Protein AF-A0ABC8U914-F1 (afdb_monomer)

InterPro domains:
  IPR023635 Peptide deformylase [PF01327] (86-123)
  IPR036821 Peptide deformylase superfamily [G3DSA:3.90.45.10] (70-123)
  IPR036821 Peptide deformylase superfamily [SSF56420] (85-123)

Secondary structure (DSSP, 8-state):
------------------------------------------------------------------------PBPPGGGG---SSP-PPPTT-GGGGSPPPBP----HHHHHHHHHHHHHHH-

Sequence (123 aa):
MACATWLHSSQLSRALLPIRRLRTSLLPSKLRRFNRFTSTSTTRLITSSSPFKRPLMAVNVQAKRGFSIKEDEVASPADLYFEAPLSIVEYPDPLLRAKNKRIDSFDENLKRLVDEMFDVMYK

Foldseek 3Di:
DDDDDDDDDDDDDDPDDPPPPPPPDDDDDDDPPDDPDDDDDDDDDDDDDDPDPPPPPPPPPDPPPDPPPPPQAADDPVNLDDDPQDDDDDPPDCVVVDDDHHYDDDDVSVVVVVVSVVVVVVD

pLDDT: mean 70.9, std 20.9, range [36.06, 97.94]

Solvent-accessible surface area (backbone atoms only — not comparable to full-atom values): 9378 Å² total; per-residue (Å²): 139,91,83,90,83,81,91,78,82,83,82,79,78,82,81,77,73,85,76,80,77,79,78,84,79,82,86,80,81,89,78,91,74,74,87,77,86,82,77,91,84,84,91,80,90,79,92,77,94,72,94,70,85,68,80,78,75,82,78,80,83,72,80,84,83,71,82,76,83,65,79,78,52,68,54,52,79,76,74,71,66,81,68,85,78,72,78,89,85,60,89,87,47,65,74,83,71,54,84,82,59,44,81,82,80,89,48,74,68,57,54,53,50,53,53,45,51,50,52,62,72,74,105

Structure (mmCIF, N/CA/C/O backbone):
data_AF-A0ABC8U914-F1
#
_entry.id   AF-A0ABC8U914-F1
#
loop_
_atom_site.group_PDB
_atom_site.id
_atom_site.type_symbol
_atom_site.label_atom_id
_atom_site.label_alt_id
_atom_site.label_comp_id
_atom_site.label_asym_id
_atom_site.label_entity_id
_atom_site.label_seq_id
_atom_site.pdbx_PDB_ins_code
_atom_site.Cartn_x
_atom_site.Cartn_y
_atom_site.Cartn_z
_atom_site.occupancy
_atom_site.B_iso_or_equiv
_atom_site.auth_seq_id
_atom_site.auth_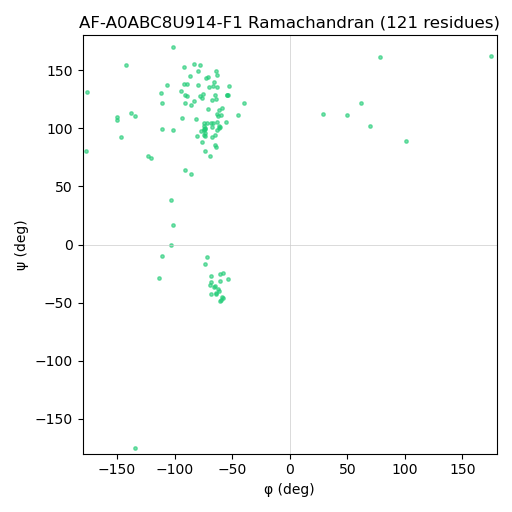comp_id
_atom_site.auth_asym_id
_atom_site.auth_atom_id
_atom_site.pdbx_PDB_model_num
ATOM 1 N N . MET A 1 1 ? 4.920 29.670 68.196 1.00 46.78 1 MET A N 1
ATOM 2 C CA . MET A 1 1 ? 5.921 28.591 68.327 1.00 46.78 1 MET A CA 1
ATOM 3 C C . MET A 1 1 ? 6.486 28.338 66.940 1.00 46.78 1 MET A C 1
ATOM 5 O O . MET A 1 1 ? 5.717 28.014 66.047 1.00 46.78 1 MET A O 1
ATOM 9 N N . ALA A 1 2 ? 7.767 28.641 66.734 1.00 48.09 2 ALA A N 1
ATOM 10 C CA . ALA A 1 2 ? 8.455 28.537 65.449 1.00 48.09 2 ALA A CA 1
ATOM 11 C C . ALA A 1 2 ? 9.088 27.147 65.308 1.00 48.09 2 ALA A C 1
ATOM 13 O O . ALA A 1 2 ? 9.829 26.743 66.199 1.00 48.09 2 ALA A O 1
ATOM 14 N N . CYS A 1 3 ? 8.832 26.457 64.195 1.00 54.06 3 CYS A N 1
ATOM 15 C CA . CYS A 1 3 ? 9.537 25.232 63.821 1.00 54.06 3 CYS A CA 1
ATOM 16 C C . CYS A 1 3 ? 9.857 25.270 62.321 1.00 54.06 3 CYS A C 1
ATOM 18 O O . CYS A 1 3 ? 8.960 25.234 61.483 1.00 54.06 3 CYS A O 1
ATOM 20 N N . ALA A 1 4 ? 11.148 25.353 62.003 1.00 58.03 4 ALA A N 1
ATOM 21 C CA . ALA A 1 4 ? 11.712 25.153 60.674 1.00 58.03 4 ALA A CA 1
ATOM 22 C C . ALA A 1 4 ? 12.174 23.693 60.534 1.00 58.03 4 ALA A C 1
ATOM 24 O O . ALA A 1 4 ? 12.883 23.211 61.411 1.00 58.03 4 ALA A O 1
ATOM 25 N N . THR A 1 5 ? 11.828 23.010 59.438 1.00 60.91 5 THR A N 1
ATOM 26 C CA . THR A 1 5 ? 12.445 21.736 59.000 1.00 60.91 5 THR A CA 1
ATOM 27 C C . THR A 1 5 ? 12.445 21.726 57.462 1.00 60.91 5 THR A C 1
ATOM 29 O O . THR A 1 5 ? 11.396 21.742 56.835 1.00 60.91 5 THR A O 1
ATOM 32 N N . TRP A 1 6 ? 13.530 22.198 56.844 1.00 49.72 6 TRP A N 1
ATOM 33 C CA . TRP A 1 6 ? 14.640 21.415 56.276 1.00 49.72 6 TRP A CA 1
ATOM 34 C C . TRP A 1 6 ? 14.262 20.615 55.015 1.00 49.72 6 TRP A C 1
ATOM 36 O O . TRP A 1 6 ? 13.666 19.545 55.064 1.00 49.72 6 TRP A O 1
ATOM 46 N N . LEU A 1 7 ? 14.670 21.178 53.871 1.00 53.19 7 LEU A N 1
ATOM 47 C CA . LEU A 1 7 ? 14.766 20.527 52.567 1.00 53.19 7 LEU A CA 1
ATOM 48 C C . LEU A 1 7 ? 15.709 19.324 52.668 1.00 53.19 7 LEU A C 1
ATOM 50 O O . LEU A 1 7 ? 16.905 19.498 52.894 1.00 53.19 7 LEU A O 1
ATOM 54 N N . HIS A 1 8 ? 15.193 18.122 52.425 1.00 59.25 8 HIS A N 1
ATOM 55 C CA . HIS A 1 8 ? 16.026 16.957 52.154 1.00 59.25 8 HIS A CA 1
ATOM 56 C C . HIS A 1 8 ? 15.851 16.541 50.697 1.00 59.25 8 HIS A C 1
ATOM 58 O O . HIS A 1 8 ? 14.886 15.899 50.294 1.00 59.25 8 HIS A O 1
ATOM 64 N N . SER A 1 9 ? 16.829 16.969 49.908 1.00 50.62 9 SER A N 1
ATOM 65 C CA . SER A 1 9 ? 17.169 16.465 48.590 1.00 50.62 9 SER A CA 1
ATOM 66 C C . SER A 1 9 ? 17.565 14.990 48.692 1.00 50.62 9 SER A C 1
ATOM 68 O O . SER A 1 9 ? 18.574 14.637 49.301 1.00 50.62 9 SER A O 1
ATOM 70 N N . SER A 1 10 ? 16.786 14.101 48.080 1.00 55.34 10 SER A N 1
ATOM 71 C CA . SER A 1 10 ? 17.184 12.706 47.916 1.00 55.34 10 SER A CA 1
ATOM 72 C C . SER A 1 10 ? 18.263 12.611 46.836 1.00 55.34 10 SER A C 1
ATOM 74 O O . SER A 1 10 ? 17.984 12.651 45.637 1.00 55.34 10 SER A O 1
ATOM 76 N N . GLN A 1 11 ? 19.512 12.503 47.286 1.00 59.34 11 GLN A N 1
ATOM 77 C CA . GLN A 1 11 ? 20.653 12.074 46.488 1.00 59.34 11 GLN A CA 1
ATOM 78 C C . GLN A 1 11 ? 20.472 10.596 46.120 1.00 59.34 11 GLN A C 1
ATOM 80 O O . GLN A 1 11 ? 20.732 9.714 46.934 1.00 59.34 11 GLN A O 1
ATOM 85 N N . LEU A 1 12 ? 20.031 10.311 44.894 1.00 49.78 12 LEU A N 1
ATOM 86 C CA . LEU A 1 12 ? 20.180 8.980 44.312 1.00 49.78 12 LEU A CA 1
ATOM 87 C C . LEU A 1 12 ? 21.473 8.947 43.502 1.00 49.78 12 LEU A C 1
ATOM 89 O O . LEU A 1 12 ? 21.640 9.601 42.472 1.00 49.78 12 LEU A O 1
ATOM 93 N N . SER A 1 13 ? 22.419 8.219 44.074 1.00 51.53 13 SER A N 1
ATOM 94 C CA . SER A 1 13 ? 23.787 8.032 43.636 1.00 51.53 13 SER A CA 1
ATOM 95 C C . SER A 1 13 ? 23.880 7.555 42.187 1.00 51.53 13 SER A C 1
ATOM 97 O O . SER A 1 13 ? 23.294 6.550 41.790 1.00 51.53 13 SER A O 1
ATOM 99 N N . ARG A 1 14 ? 24.701 8.280 41.423 1.00 48.00 14 ARG A N 1
ATOM 100 C CA . ARG A 1 14 ? 25.254 7.913 40.117 1.00 48.00 14 ARG A CA 1
ATOM 101 C C . ARG A 1 14 ? 25.766 6.467 40.110 1.00 48.00 14 ARG A C 1
ATOM 103 O O . ARG A 1 14 ? 26.824 6.187 40.670 1.00 48.00 14 ARG A O 1
ATOM 110 N N . ALA A 1 15 ? 25.097 5.588 39.372 1.00 51.78 15 ALA A N 1
ATOM 111 C CA . ALA A 1 15 ? 25.725 4.382 38.847 1.00 51.78 15 ALA A CA 1
ATOM 112 C C . ALA A 1 15 ? 26.637 4.790 37.675 1.00 51.78 15 ALA A C 1
ATOM 114 O O . ALA A 1 15 ? 26.183 5.073 36.567 1.00 51.78 15 ALA A O 1
ATOM 115 N N . LEU A 1 16 ? 27.937 4.899 37.950 1.00 59.56 16 LEU A N 1
ATOM 116 C CA . LEU A 1 16 ? 28.967 5.166 36.951 1.00 59.56 16 LEU A CA 1
ATOM 117 C C . LEU A 1 16 ? 29.258 3.875 36.177 1.00 59.56 16 LEU A C 1
ATOM 119 O O . LEU A 1 16 ? 30.025 3.027 36.627 1.00 59.56 16 LEU A O 1
ATOM 123 N N . LEU A 1 17 ? 28.654 3.729 34.999 1.00 58.34 17 LEU A N 1
ATOM 124 C CA . LEU A 1 17 ? 29.113 2.759 34.008 1.00 58.34 17 LEU A CA 1
ATOM 125 C C . LEU A 1 17 ? 30.503 3.185 33.500 1.00 58.34 17 LEU A C 1
ATOM 127 O O . LEU A 1 17 ? 30.705 4.371 33.213 1.00 58.34 17 L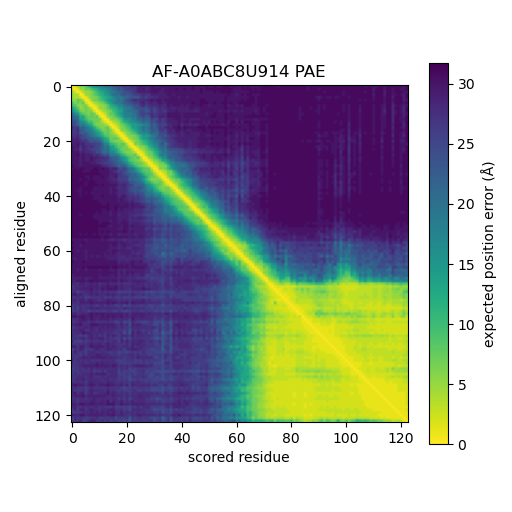EU A O 1
ATOM 131 N N . PRO A 1 18 ? 31.476 2.266 33.359 1.00 55.22 18 PRO A N 1
ATOM 132 C CA . PRO A 1 18 ? 32.777 2.605 32.810 1.00 55.22 18 PRO A CA 1
ATOM 133 C C . PRO A 1 18 ? 32.621 2.950 31.327 1.00 55.22 18 PRO A C 1
ATOM 135 O O . PRO A 1 18 ? 32.466 2.089 30.462 1.00 55.22 18 PRO A O 1
ATOM 138 N N . ILE A 1 19 ? 32.680 4.249 31.048 1.00 54.28 19 ILE A N 1
ATOM 139 C CA . ILE A 1 19 ? 32.807 4.830 29.716 1.00 54.28 19 ILE A CA 1
ATOM 140 C C . ILE A 1 19 ? 34.057 4.223 29.072 1.00 54.28 19 ILE A C 1
ATOM 142 O O . ILE A 1 19 ? 35.191 4.570 29.419 1.00 54.28 19 ILE A O 1
ATOM 146 N N . ARG A 1 20 ? 33.859 3.300 28.125 1.00 45.22 20 ARG A N 1
ATOM 147 C CA . ARG A 1 20 ? 34.919 2.865 27.214 1.00 45.22 20 ARG A CA 1
ATOM 148 C C . ARG A 1 20 ? 35.357 4.085 26.411 1.00 45.22 20 ARG A C 1
ATOM 150 O O . ARG A 1 20 ? 34.685 4.510 25.477 1.00 45.22 20 ARG A O 1
ATOM 157 N N . ARG A 1 21 ? 36.493 4.658 26.808 1.00 46.94 21 ARG A N 1
ATOM 158 C CA . ARG A 1 21 ? 37.193 5.701 26.061 1.00 46.94 21 ARG A CA 1
ATOM 159 C C . ARG A 1 21 ? 37.604 5.121 24.710 1.00 46.94 21 ARG A C 1
ATOM 161 O O . ARG A 1 21 ? 38.603 4.409 24.618 1.00 46.94 21 ARG A O 1
ATOM 168 N N . LEU A 1 22 ? 36.832 5.427 23.673 1.00 43.88 22 LEU A N 1
ATOM 169 C CA . LEU A 1 22 ? 37.261 5.276 22.291 1.00 43.88 22 LEU A CA 1
ATOM 170 C C . LEU A 1 22 ? 38.446 6.236 22.090 1.00 43.88 22 LEU A C 1
ATOM 172 O O . LEU A 1 22 ? 38.270 7.444 21.952 1.00 43.88 22 LEU A O 1
ATOM 176 N N . ARG A 1 23 ? 39.676 5.719 22.165 1.00 42.06 23 ARG A N 1
ATOM 177 C CA . ARG A 1 23 ? 40.865 6.460 21.735 1.00 42.06 23 ARG A CA 1
ATOM 178 C C . ARG A 1 23 ? 40.856 6.495 20.210 1.00 42.06 23 ARG A C 1
ATOM 180 O O . ARG A 1 23 ? 41.266 5.540 19.562 1.00 42.06 23 ARG A O 1
ATOM 187 N N . THR A 1 24 ? 40.399 7.602 19.644 1.00 47.91 24 THR A N 1
ATOM 188 C CA . THR A 1 24 ? 40.678 7.981 18.258 1.00 47.91 24 THR A CA 1
ATOM 189 C C . THR A 1 24 ? 42.131 8.450 18.172 1.00 47.91 24 THR A C 1
ATOM 191 O O . THR A 1 24 ? 42.436 9.595 18.503 1.00 47.91 24 THR A O 1
ATOM 194 N N . SER A 1 25 ? 43.047 7.560 17.781 1.00 49.69 25 SER A N 1
ATOM 195 C CA . SER A 1 25 ? 44.397 7.955 17.368 1.00 49.69 25 SER A CA 1
ATOM 196 C C . SER A 1 25 ? 44.384 8.321 15.886 1.00 49.69 25 SER A C 1
ATOM 198 O O . SER A 1 25 ? 44.044 7.500 15.035 1.00 49.69 25 SER A O 1
ATOM 200 N N . LEU A 1 26 ? 44.746 9.565 15.600 1.00 51.44 26 LEU A N 1
ATOM 201 C CA . LEU A 1 26 ? 44.979 10.095 14.263 1.00 51.44 26 LEU A CA 1
ATOM 202 C C . LEU A 1 26 ? 46.272 9.513 13.649 1.00 51.44 26 LEU A C 1
ATOM 204 O O . LEU A 1 26 ? 47.281 9.415 14.343 1.00 51.44 26 LEU A O 1
ATOM 208 N N . LEU A 1 27 ? 46.220 9.294 12.322 1.00 51.78 27 LEU A N 1
ATOM 209 C CA . LEU A 1 27 ? 47.325 9.195 11.337 1.00 51.78 27 LEU A CA 1
ATOM 210 C C . LEU A 1 27 ? 48.141 7.868 11.252 1.00 51.78 27 LEU A C 1
ATOM 212 O O . LEU A 1 27 ? 48.189 7.110 12.212 1.00 51.78 27 LEU A O 1
ATOM 216 N N . PRO A 1 28 ? 48.885 7.597 10.148 1.00 53.00 28 PRO A N 1
ATOM 217 C CA . PRO A 1 28 ? 48.457 7.432 8.749 1.00 53.00 28 PRO A CA 1
ATOM 218 C C . PRO A 1 28 ? 49.088 6.194 8.053 1.00 53.00 28 PRO A C 1
ATOM 220 O O . PRO A 1 28 ? 49.881 5.449 8.611 1.00 53.00 28 PRO A O 1
ATOM 223 N N . SER A 1 29 ? 48.790 6.075 6.754 1.00 44.72 29 SE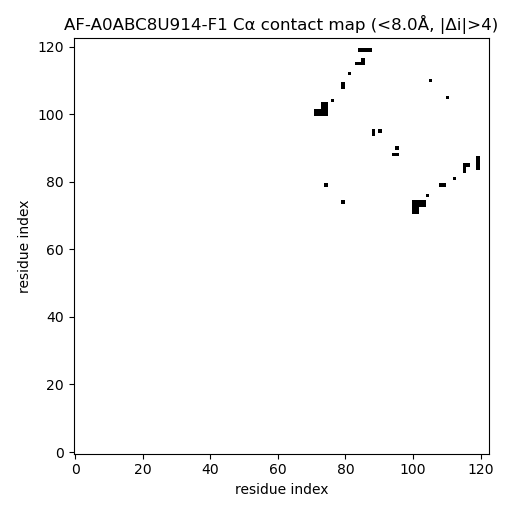R A N 1
ATOM 224 C CA . SER A 1 29 ? 49.651 5.542 5.682 1.00 44.72 29 SER A CA 1
ATOM 225 C C . SER A 1 29 ? 50.143 4.090 5.718 1.00 44.72 29 SER A C 1
ATOM 227 O O . SER A 1 29 ? 50.963 3.692 6.530 1.00 44.72 29 SER A O 1
ATOM 229 N N . LYS A 1 30 ? 49.768 3.404 4.628 1.00 53.50 30 LYS A N 1
ATOM 230 C CA . LYS A 1 30 ? 50.584 2.485 3.818 1.00 53.50 30 LYS A CA 1
ATOM 231 C C . LYS A 1 30 ? 51.353 1.404 4.583 1.00 53.50 30 LYS A C 1
ATOM 233 O O . LYS A 1 30 ? 52.401 1.678 5.135 1.00 53.50 30 LYS A O 1
ATOM 238 N N . LEU A 1 31 ? 50.924 0.152 4.401 1.00 51.03 31 LEU A N 1
ATOM 239 C CA . LEU A 1 31 ? 51.789 -0.992 4.060 1.00 51.03 31 LEU A CA 1
ATOM 240 C C . LEU A 1 31 ? 50.912 -2.239 3.852 1.00 51.03 31 LEU A C 1
ATOM 242 O O . LEU A 1 31 ? 50.802 -3.105 4.714 1.00 51.03 31 LEU A O 1
ATOM 246 N N . ARG A 1 32 ? 50.297 -2.371 2.667 1.00 49.28 32 ARG A N 1
ATOM 247 C CA . ARG A 1 32 ? 49.907 -3.703 2.169 1.00 49.28 32 ARG A CA 1
ATOM 248 C C . ARG A 1 32 ? 51.187 -4.408 1.723 1.00 49.28 32 ARG A C 1
ATOM 250 O O . ARG A 1 32 ? 51.554 -4.380 0.552 1.00 49.28 32 ARG A O 1
ATOM 257 N N . ARG A 1 33 ? 51.912 -4.965 2.691 1.00 42.84 33 ARG A N 1
ATOM 258 C CA . ARG A 1 33 ? 53.059 -5.846 2.471 1.00 42.84 33 ARG A CA 1
ATOM 259 C C . ARG A 1 33 ? 52.497 -7.236 2.162 1.00 42.84 33 ARG A C 1
ATOM 261 O O . ARG A 1 33 ? 52.175 -7.989 3.070 1.00 42.84 33 ARG A O 1
ATOM 268 N N . PHE A 1 34 ? 52.314 -7.548 0.882 1.00 49.00 34 PHE A N 1
ATOM 269 C CA . PHE A 1 34 ? 52.049 -8.924 0.466 1.00 49.00 34 PHE A CA 1
ATOM 270 C C . PHE A 1 34 ? 53.281 -9.779 0.787 1.00 49.00 34 PHE A C 1
ATOM 272 O O . PHE A 1 34 ? 54.401 -9.415 0.422 1.00 49.00 34 PHE A O 1
ATOM 279 N N . ASN A 1 35 ? 53.073 -10.903 1.475 1.00 47.12 35 ASN A N 1
ATOM 280 C CA . ASN A 1 35 ? 54.099 -11.914 1.709 1.00 47.12 35 ASN A CA 1
ATOM 281 C C . ASN A 1 35 ? 54.585 -12.471 0.365 1.00 47.12 35 ASN A C 1
ATOM 283 O O . ASN A 1 35 ? 53.941 -13.313 -0.256 1.00 47.12 35 ASN A O 1
ATOM 287 N N . ARG A 1 36 ? 55.747 -11.986 -0.077 1.00 42.22 36 ARG A N 1
ATOM 288 C CA . ARG A 1 36 ? 56.588 -12.630 -1.082 1.00 42.22 36 ARG A CA 1
ATOM 289 C C . ARG A 1 36 ? 57.254 -13.822 -0.397 1.00 42.22 36 ARG A C 1
ATOM 291 O O . ARG A 1 36 ? 58.233 -13.643 0.319 1.00 42.22 36 ARG A O 1
ATOM 298 N N . PHE A 1 37 ? 56.713 -15.020 -0.590 1.00 43.56 37 PHE A N 1
ATOM 299 C CA . PHE A 1 37 ? 57.398 -16.246 -0.192 1.00 43.56 37 PHE A CA 1
ATOM 300 C C . PHE A 1 37 ? 58.642 -16.418 -1.069 1.00 43.56 37 PHE A C 1
ATOM 302 O O . PHE A 1 37 ? 58.553 -16.750 -2.248 1.00 43.56 37 PHE A O 1
ATOM 309 N N . THR A 1 38 ? 59.809 -16.140 -0.496 1.00 42.59 38 THR A N 1
ATOM 310 C CA . THR A 1 38 ? 61.099 -16.591 -1.012 1.00 42.59 38 THR A CA 1
ATOM 311 C C . THR A 1 38 ? 61.430 -17.933 -0.375 1.00 42.59 38 THR A C 1
ATOM 313 O O . THR A 1 38 ? 61.552 -18.023 0.845 1.00 42.59 38 THR A O 1
ATOM 316 N N . SER A 1 39 ? 61.625 -18.961 -1.193 1.00 36.06 39 SER A N 1
ATOM 317 C CA . SER A 1 39 ? 62.515 -20.076 -0.869 1.00 36.06 39 SER A CA 1
ATOM 318 C C . SER A 1 39 ? 63.093 -20.645 -2.160 1.00 36.06 39 SER A C 1
ATOM 320 O O . SER A 1 39 ? 62.404 -21.265 -2.964 1.00 36.06 39 SER A O 1
ATOM 322 N N . THR A 1 40 ? 64.376 -20.357 -2.353 1.00 46.88 40 THR A N 1
ATOM 323 C CA . THR A 1 40 ? 65.356 -21.108 -3.147 1.00 46.88 40 THR A CA 1
ATOM 324 C C . THR A 1 40 ? 65.330 -22.573 -2.683 1.00 46.88 40 THR A C 1
ATOM 326 O O . THR A 1 40 ? 65.292 -22.837 -1.486 1.00 46.88 40 THR A O 1
ATOM 329 N N . SER A 1 41 ? 65.345 -23.591 -3.542 1.00 45.00 41 SER A N 1
ATOM 330 C CA . SER A 1 41 ? 66.555 -24.112 -4.197 1.00 45.00 41 SER A CA 1
ATOM 331 C C . SER A 1 41 ? 66.209 -25.365 -5.023 1.00 45.00 41 SER A C 1
ATOM 333 O O . SER A 1 41 ? 65.248 -26.057 -4.705 1.00 45.00 41 SER A O 1
ATOM 335 N N . THR A 1 42 ? 67.112 -25.725 -5.943 1.00 42.94 42 THR A N 1
ATOM 336 C CA . THR A 1 42 ? 67.347 -27.053 -6.568 1.00 42.94 42 THR A CA 1
ATOM 337 C C . THR A 1 42 ? 66.798 -27.323 -7.982 1.00 42.94 42 THR A C 1
ATOM 339 O O . THR A 1 42 ? 65.701 -27.815 -8.202 1.00 42.94 42 THR A O 1
ATOM 342 N N . THR A 1 43 ? 67.644 -26.987 -8.964 1.00 51.97 43 THR A N 1
ATOM 343 C CA . THR A 1 43 ? 68.140 -27.875 -10.039 1.00 51.97 43 THR A CA 1
ATOM 344 C C . THR A 1 43 ? 67.261 -29.051 -10.512 1.00 51.97 43 THR A C 1
ATOM 346 O O . THR A 1 43 ? 67.205 -30.100 -9.871 1.00 51.97 43 THR A O 1
ATOM 349 N N . ARG A 1 44 ? 66.763 -28.963 -11.758 1.00 48.75 44 ARG A N 1
ATOM 350 C CA . ARG A 1 44 ? 67.117 -29.890 -12.861 1.00 48.75 44 ARG A CA 1
ATOM 351 C C . A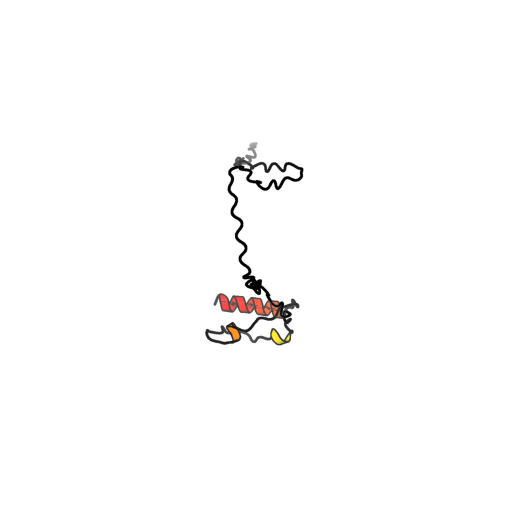RG A 1 44 ? 66.464 -29.487 -14.191 1.00 48.75 44 ARG A C 1
ATOM 353 O O . ARG A 1 44 ? 65.270 -29.232 -14.270 1.00 48.75 44 ARG A O 1
ATOM 360 N N . LEU A 1 45 ? 67.301 -29.448 -15.224 1.00 52.78 45 LEU A N 1
ATOM 361 C CA . LEU A 1 45 ? 66.975 -29.342 -16.647 1.00 52.78 45 LEU A CA 1
ATOM 362 C C . LEU A 1 45 ? 66.179 -30.569 -17.105 1.00 52.78 45 LEU A C 1
ATOM 364 O O . LEU A 1 45 ? 66.657 -31.660 -16.820 1.00 52.78 45 LEU A O 1
ATOM 368 N N . ILE A 1 46 ? 65.099 -30.401 -17.885 1.00 54.09 46 ILE A N 1
ATOM 369 C CA . ILE A 1 46 ? 64.791 -31.247 -19.060 1.00 54.09 46 ILE A CA 1
ATOM 370 C C . ILE A 1 46 ? 64.026 -30.402 -20.093 1.00 54.09 46 ILE A C 1
ATOM 372 O O . ILE A 1 46 ? 62.865 -30.037 -19.909 1.00 54.09 46 ILE A O 1
ATOM 376 N N . THR A 1 47 ? 64.694 -30.101 -21.201 1.00 50.59 47 THR A N 1
ATOM 377 C CA . THR A 1 47 ? 64.096 -29.701 -22.474 1.00 50.59 47 THR A CA 1
ATOM 378 C C . THR A 1 47 ? 63.341 -30.887 -23.075 1.00 50.59 47 THR A C 1
ATOM 380 O O . THR A 1 47 ? 63.928 -31.937 -23.317 1.00 50.59 47 THR A O 1
ATOM 383 N N . SER A 1 48 ? 62.052 -30.722 -23.379 1.00 47.38 48 SER A N 1
ATOM 384 C CA . SER A 1 48 ? 61.385 -31.558 -24.381 1.00 47.38 48 SER A CA 1
ATOM 385 C C . SER A 1 48 ? 60.559 -30.669 -25.307 1.00 47.38 48 SER A C 1
ATOM 387 O O . SER A 1 48 ? 59.589 -30.021 -24.918 1.00 47.38 48 SER A O 1
ATOM 389 N N . SER A 1 49 ? 61.016 -30.570 -26.550 1.00 52.81 49 SER A N 1
ATOM 390 C CA . SER A 1 49 ? 60.293 -29.950 -27.648 1.00 52.81 49 SER A CA 1
ATOM 391 C C . SER A 1 49 ? 59.168 -30.890 -28.083 1.00 52.81 49 SER A C 1
ATOM 393 O O . SER A 1 49 ? 59.421 -31.863 -28.791 1.00 52.81 49 SER A O 1
ATOM 395 N N . SER A 1 50 ? 57.928 -30.606 -27.684 1.00 58.91 50 SER A N 1
ATOM 396 C CA . SER A 1 50 ? 56.748 -31.172 -28.346 1.00 58.91 50 SER A CA 1
ATOM 397 C C . SER A 1 50 ? 56.011 -30.053 -29.096 1.00 58.91 50 SER A C 1
ATOM 399 O O . SER A 1 50 ? 55.639 -29.045 -28.489 1.00 58.91 50 SER A O 1
ATOM 401 N N . PRO A 1 51 ? 55.809 -30.161 -30.421 1.00 51.38 51 PRO A N 1
ATOM 402 C CA . PRO A 1 51 ? 55.094 -29.158 -31.192 1.00 51.38 51 PRO A CA 1
ATOM 403 C C . PRO A 1 51 ? 53.610 -29.529 -31.240 1.00 51.38 51 PRO A C 1
ATOM 405 O O . PRO A 1 51 ? 53.063 -29.801 -32.299 1.00 51.38 51 PRO A O 1
ATOM 408 N N . PHE A 1 52 ? 52.935 -29.540 -30.093 1.00 48.47 52 PHE A N 1
ATOM 409 C CA . PHE A 1 52 ? 51.473 -29.604 -30.072 1.00 48.47 52 PHE A CA 1
ATOM 410 C C . PHE A 1 52 ? 50.934 -28.407 -29.306 1.00 48.47 52 PHE A C 1
ATOM 412 O O . PHE A 1 52 ? 50.494 -28.494 -28.161 1.00 48.47 52 PHE A O 1
ATOM 419 N N . LYS A 1 53 ? 50.975 -27.255 -29.986 1.00 56.88 53 LYS A N 1
ATOM 420 C CA . LYS A 1 53 ? 50.211 -26.064 -29.619 1.00 56.88 53 LYS A CA 1
ATOM 421 C C . LYS A 1 53 ? 48.722 -26.396 -29.745 1.00 56.88 53 LYS A C 1
ATOM 423 O O . LYS A 1 53 ? 48.107 -26.124 -30.771 1.00 56.88 53 LYS A O 1
ATOM 428 N N . ARG A 1 54 ? 48.132 -27.003 -28.713 1.00 55.62 54 ARG A N 1
ATOM 429 C CA . ARG A 1 54 ? 46.678 -26.940 -28.529 1.00 55.62 54 ARG A CA 1
ATOM 430 C C . ARG A 1 54 ? 46.352 -25.464 -28.290 1.00 55.62 54 ARG A C 1
ATOM 432 O O . ARG A 1 54 ? 46.974 -24.880 -27.399 1.00 55.62 54 ARG A O 1
ATOM 439 N N . PRO A 1 55 ? 45.451 -24.830 -29.056 1.00 61.09 55 PRO A N 1
ATOM 440 C CA . PRO A 1 55 ? 45.001 -23.493 -28.714 1.00 61.09 55 PRO A CA 1
ATOM 441 C C . PRO A 1 55 ? 44.373 -23.585 -27.325 1.00 61.09 55 PRO A C 1
ATOM 443 O O . PRO A 1 55 ? 43.349 -24.243 -27.146 1.00 61.09 55 PRO A O 1
A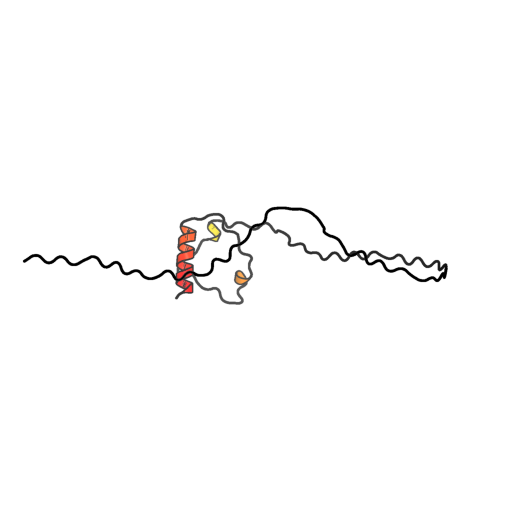TOM 446 N N . LEU A 1 56 ? 45.014 -22.988 -26.321 1.00 63.00 56 LEU A N 1
ATOM 447 C CA . LEU A 1 56 ? 44.372 -22.759 -25.037 1.00 63.00 56 LEU A CA 1
ATOM 448 C C . LEU A 1 56 ? 43.280 -21.730 -25.315 1.00 63.00 56 LEU A C 1
ATOM 450 O O . LEU A 1 56 ? 43.548 -20.531 -25.362 1.00 63.00 56 LEU A O 1
ATOM 454 N N . MET A 1 57 ? 42.065 -22.198 -25.599 1.00 65.31 57 MET A N 1
ATOM 455 C CA . MET A 1 57 ? 40.916 -21.310 -25.657 1.00 65.31 57 MET A CA 1
ATOM 456 C C . MET A 1 57 ? 40.769 -20.714 -24.261 1.00 65.31 57 MET A C 1
ATOM 458 O O . MET A 1 57 ? 40.474 -21.427 -23.303 1.00 65.31 57 MET A O 1
ATOM 462 N N . ALA A 1 58 ? 41.039 -19.418 -24.132 1.00 65.88 58 ALA A N 1
ATOM 463 C CA . ALA A 1 58 ? 40.733 -18.677 -22.924 1.00 65.88 58 ALA A CA 1
ATOM 464 C C . ALA A 1 58 ? 39.206 -18.667 -22.769 1.00 65.88 58 ALA A C 1
ATOM 466 O O . ALA A 1 58 ? 38.505 -17.866 -23.388 1.00 65.88 58 ALA A O 1
ATOM 467 N N . VAL A 1 59 ? 38.676 -19.618 -21.997 1.00 68.88 59 VAL A N 1
ATOM 468 C CA . VAL A 1 59 ? 37.261 -19.654 -21.633 1.00 68.88 59 VAL A CA 1
ATOM 469 C C . VAL A 1 59 ? 37.044 -18.561 -20.595 1.00 68.88 59 VAL A C 1
ATOM 471 O O . VAL A 1 59 ? 37.275 -18.745 -19.401 1.00 68.88 59 VAL A O 1
ATOM 474 N N . ASN A 1 60 ? 36.626 -17.390 -21.063 1.00 69.69 60 ASN A N 1
ATOM 475 C CA . ASN A 1 60 ? 36.212 -16.299 -20.194 1.00 69.69 60 ASN A CA 1
ATOM 476 C C . ASN A 1 60 ? 34.841 -16.645 -19.594 1.00 69.69 60 ASN A C 1
ATOM 478 O O . ASN A 1 60 ? 33.804 -16.369 -20.194 1.00 69.69 60 ASN A O 1
ATOM 482 N N . VAL A 1 61 ? 34.824 -17.254 -18.406 1.00 68.69 61 VAL A N 1
ATOM 483 C CA . VAL A 1 61 ? 33.596 -17.434 -17.617 1.00 68.69 61 VAL A CA 1
ATOM 484 C C . VAL A 1 61 ? 33.255 -16.093 -16.970 1.00 68.69 61 VAL A C 1
ATOM 486 O O . VAL A 1 61 ? 33.697 -15.777 -15.868 1.00 68.69 61 VAL A O 1
ATOM 489 N N . GLN A 1 62 ? 32.493 -15.261 -17.673 1.00 69.75 62 GLN A N 1
ATOM 490 C CA . GLN A 1 62 ? 31.920 -14.062 -17.072 1.00 69.75 62 GLN A CA 1
ATOM 491 C C . GLN A 1 62 ? 30.655 -14.460 -16.311 1.00 69.75 62 GLN A C 1
ATOM 493 O O . GLN A 1 62 ? 29.627 -14.776 -16.910 1.00 69.75 62 GLN A O 1
ATOM 498 N N . ALA A 1 63 ? 30.715 -14.438 -14.978 1.00 70.12 63 ALA A N 1
ATOM 499 C CA . ALA A 1 63 ? 29.511 -14.471 -14.161 1.00 70.12 63 ALA A CA 1
ATOM 500 C C . ALA A 1 63 ? 28.709 -13.202 -14.478 1.00 70.12 63 ALA A C 1
ATOM 502 O O . ALA A 1 63 ? 29.099 -12.099 -14.092 1.00 70.12 63 ALA A O 1
ATOM 503 N N . LYS A 1 64 ? 27.619 -13.350 -15.237 1.00 66.00 64 LYS A N 1
ATOM 504 C CA . LYS A 1 64 ? 26.740 -12.257 -15.662 1.00 66.00 64 LYS A CA 1
ATOM 505 C C . LYS A 1 64 ? 25.981 -11.719 -14.446 1.00 66.00 64 LYS A C 1
ATOM 507 O O . LYS A 1 64 ? 24.812 -12.016 -14.235 1.00 66.00 64 LYS A O 1
ATOM 512 N N . ARG A 1 65 ? 26.665 -10.942 -13.607 1.00 63.69 65 ARG A N 1
ATOM 513 C CA . ARG A 1 65 ? 26.096 -10.242 -12.450 1.00 63.69 65 ARG A CA 1
ATOM 514 C C . ARG A 1 65 ? 25.526 -8.905 -12.921 1.00 63.69 65 ARG A C 1
ATOM 516 O O . ARG A 1 65 ? 26.004 -7.843 -12.550 1.00 63.69 65 ARG A O 1
ATOM 523 N N . GLY A 1 66 ? 24.553 -8.974 -13.822 1.00 59.75 66 GLY A N 1
ATOM 524 C CA . GLY A 1 66 ? 23.816 -7.809 -14.289 1.00 59.75 66 GLY A CA 1
ATOM 525 C C . GLY A 1 66 ? 22.467 -7.766 -13.596 1.00 59.75 66 GLY A C 1
ATOM 526 O O . GLY A 1 66 ? 21.545 -8.444 -14.035 1.00 59.75 66 GLY A O 1
ATOM 527 N N . PHE A 1 67 ? 22.337 -6.972 -12.535 1.00 59.59 67 PHE A N 1
ATOM 528 C CA . PHE A 1 67 ? 21.022 -6.441 -12.196 1.00 59.59 67 PHE A CA 1
ATOM 529 C C . PHE A 1 67 ? 20.710 -5.403 -13.270 1.00 59.59 67 PHE A C 1
ATOM 531 O O . PHE A 1 67 ? 21.311 -4.331 -13.291 1.00 59.59 67 PHE A O 1
ATOM 538 N N . SER A 1 68 ? 19.835 -5.740 -14.218 1.00 62.50 68 SER A N 1
ATOM 539 C CA . SER A 1 68 ? 19.274 -4.721 -15.097 1.00 62.50 68 SER A CA 1
ATOM 540 C C . SER A 1 68 ? 18.476 -3.770 -14.210 1.00 62.50 68 SER A C 1
ATOM 542 O O . SER A 1 68 ? 17.457 -4.188 -13.652 1.00 62.50 68 SER A O 1
ATOM 544 N N . ILE A 1 69 ? 18.938 -2.526 -14.066 1.00 58.16 69 ILE A N 1
ATOM 545 C CA . ILE A 1 69 ? 18.110 -1.415 -13.590 1.00 58.16 69 ILE A CA 1
ATOM 546 C C . ILE A 1 69 ? 17.047 -1.238 -14.670 1.00 58.16 69 ILE A C 1
ATOM 548 O O . ILE A 1 69 ? 17.236 -0.533 -15.653 1.00 58.16 69 ILE A O 1
ATOM 552 N N . LYS A 1 70 ? 15.971 -2.013 -14.562 1.00 64.25 70 LYS A N 1
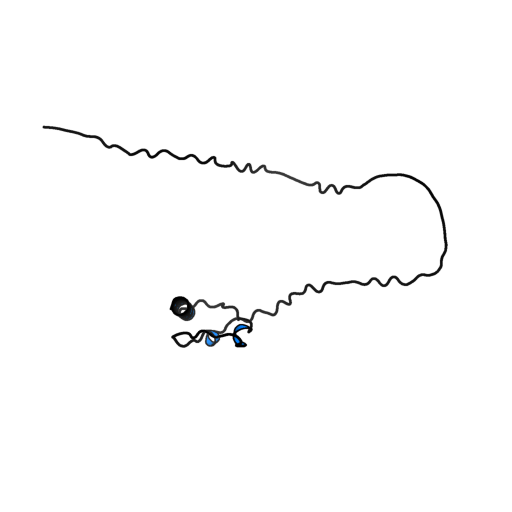ATOM 553 C CA . LYS A 1 70 ? 14.733 -1.677 -15.242 1.00 64.25 70 LYS A CA 1
ATOM 554 C C . LYS A 1 70 ? 14.219 -0.476 -14.479 1.00 64.25 70 LYS A C 1
ATOM 556 O O . LYS A 1 70 ? 14.014 -0.589 -13.272 1.00 64.25 70 LYS A O 1
ATOM 561 N N . GLU A 1 71 ? 14.136 0.641 -15.181 1.00 68.56 71 GLU A N 1
ATOM 562 C CA . GLU A 1 71 ? 13.641 1.922 -14.697 1.00 68.56 71 GLU A CA 1
ATOM 563 C C . GLU A 1 71 ? 12.435 1.666 -13.791 1.00 68.56 71 GLU A C 1
ATOM 565 O O . GLU A 1 71 ? 11.507 0.936 -14.150 1.00 68.56 71 GLU A O 1
ATOM 570 N N . ASP A 1 72 ? 12.533 2.114 -12.543 1.00 76.12 72 ASP A N 1
ATOM 571 C CA . ASP A 1 72 ? 11.486 1.857 -11.574 1.00 76.12 72 ASP A CA 1
ATOM 572 C C . ASP A 1 72 ? 10.311 2.769 -11.895 1.00 76.12 72 ASP A C 1
ATOM 574 O O . ASP A 1 72 ? 10.376 3.974 -11.668 1.00 76.12 72 ASP A O 1
ATOM 578 N N . GLU A 1 73 ? 9.271 2.167 -12.473 1.00 88.00 73 GLU A N 1
ATOM 579 C CA . GLU A 1 73 ? 8.035 2.843 -12.839 1.00 88.00 73 GLU A CA 1
ATOM 580 C C . GLU A 1 73 ? 7.456 3.569 -11.620 1.00 88.00 73 GLU A C 1
ATOM 582 O O . GLU A 1 73 ? 7.332 3.000 -10.529 1.00 88.00 73 GLU A O 1
ATOM 587 N N . VAL A 1 74 ? 7.160 4.849 -11.816 1.00 91.81 74 VAL A N 1
ATOM 588 C CA . VAL A 1 74 ? 6.615 5.741 -10.795 1.00 91.81 74 VAL A CA 1
ATOM 589 C C . VAL A 1 74 ? 5.092 5.649 -10.826 1.00 91.81 74 VAL A C 1
ATOM 591 O O . VAL A 1 74 ? 4.493 5.554 -11.898 1.00 91.81 74 VAL A O 1
ATOM 594 N N . ALA A 1 75 ? 4.474 5.616 -9.651 1.00 92.00 75 ALA A N 1
ATOM 595 C CA . ALA A 1 75 ? 3.035 5.498 -9.491 1.00 92.00 75 ALA A CA 1
ATOM 596 C C . ALA A 1 75 ? 2.330 6.787 -9.927 1.00 92.00 75 ALA A C 1
ATOM 598 O O . ALA A 1 75 ? 2.736 7.888 -9.567 1.00 92.00 75 ALA A O 1
ATOM 599 N N . SER A 1 76 ? 1.247 6.642 -10.684 1.00 90.69 76 SER A N 1
ATOM 600 C CA . SER A 1 76 ? 0.315 7.737 -10.958 1.00 90.69 76 SER A CA 1
ATOM 601 C C . SER A 1 76 ? -0.678 7.877 -9.795 1.00 90.69 76 SER A C 1
ATOM 603 O O . SER A 1 76 ? -0.985 6.873 -9.149 1.00 90.69 76 SER A O 1
ATOM 605 N N . PRO A 1 77 ? -1.282 9.057 -9.555 1.00 87.06 77 PRO A N 1
ATOM 606 C CA . PRO A 1 77 ? -2.350 9.212 -8.561 1.00 87.06 77 PRO A CA 1
ATOM 607 C C . PRO A 1 77 ? -3.514 8.227 -8.751 1.00 87.06 77 PRO A C 1
ATOM 609 O O . PRO A 1 77 ? -4.150 7.823 -7.782 1.00 87.06 77 PRO A O 1
ATOM 612 N N . ALA A 1 78 ? -3.770 7.809 -9.995 1.00 88.00 78 ALA A N 1
ATOM 613 C CA . ALA A 1 78 ? -4.794 6.818 -10.320 1.00 88.00 78 ALA A CA 1
ATOM 614 C C . ALA A 1 78 ? -4.457 5.404 -9.807 1.00 88.00 78 ALA A C 1
ATOM 616 O O . ALA A 1 78 ? -5.368 4.635 -9.518 1.00 88.00 78 ALA A O 1
ATOM 617 N N . ASP A 1 79 ? -3.169 5.073 -9.659 1.00 90.00 79 ASP A N 1
ATOM 618 C CA . ASP A 1 79 ? -2.715 3.772 -9.149 1.00 90.00 79 ASP A CA 1
ATOM 619 C C . ASP A 1 79 ? -2.931 3.642 -7.627 1.00 90.00 79 ASP A C 1
ATOM 621 O O . ASP A 1 79 ? -2.895 2.539 -7.089 1.00 90.00 79 ASP A O 1
ATOM 625 N N . LEU A 1 80 ? -3.154 4.764 -6.930 1.00 90.38 80 LEU A N 1
ATOM 626 C CA . LEU A 1 80 ? -3.416 4.833 -5.487 1.00 90.38 80 LEU A CA 1
ATOM 627 C C . LEU A 1 80 ? -4.908 5.016 -5.169 1.00 90.38 80 LEU A C 1
ATOM 629 O O . LEU A 1 80 ? -5.260 5.438 -4.066 1.00 90.38 80 LEU A O 1
ATOM 633 N N . TYR A 1 81 ? -5.793 4.749 -6.131 1.00 92.31 81 TYR A N 1
ATOM 634 C CA . TYR A 1 81 ? -7.229 4.735 -5.883 1.00 92.31 81 TYR A CA 1
ATOM 635 C C . TYR A 1 81 ? -7.621 3.456 -5.136 1.00 92.31 81 TYR A C 1
ATOM 637 O O . TYR A 1 81 ? -7.276 2.352 -5.554 1.00 92.31 81 TYR A O 1
ATOM 645 N N . PHE A 1 82 ? -8.359 3.608 -4.041 1.00 94.00 82 PHE A N 1
ATOM 646 C CA . PHE A 1 82 ? -8.872 2.500 -3.244 1.00 94.00 82 PHE A CA 1
ATOM 647 C C . PHE A 1 82 ? -10.281 2.822 -2.741 1.00 94.00 82 PHE A C 1
ATOM 649 O O . PHE A 1 82 ? -10.650 3.987 -2.587 1.00 94.00 82 PHE A O 1
ATOM 656 N N . GLU A 1 83 ? -11.058 1.777 -2.476 1.00 93.75 83 GLU A N 1
ATOM 657 C CA . GLU A 1 83 ? -12.370 1.869 -1.840 1.00 93.75 83 GLU A CA 1
ATOM 658 C C . GLU A 1 83 ? -12.272 1.243 -0.446 1.00 93.75 83 GLU A C 1
ATOM 660 O O . GLU A 1 83 ? -11.709 0.161 -0.284 1.00 93.75 83 GLU A O 1
ATOM 665 N N . ALA A 1 84 ? -12.757 1.956 0.571 1.00 90.88 84 ALA A N 1
ATOM 666 C CA . ALA A 1 84 ? -12.742 1.480 1.949 1.00 90.88 84 ALA A CA 1
ATOM 667 C C . ALA A 1 84 ? -13.992 0.626 2.242 1.00 90.88 84 ALA A C 1
ATOM 669 O O . ALA A 1 84 ? -15.080 0.967 1.766 1.00 90.88 84 ALA A O 1
ATOM 670 N N . PRO A 1 85 ? -13.891 -0.430 3.070 1.00 92.44 85 PRO A N 1
ATOM 671 C CA . PRO A 1 85 ? -12.680 -0.930 3.732 1.00 92.44 85 PRO A CA 1
ATOM 672 C C . PRO A 1 85 ? -11.800 -1.774 2.793 1.00 92.44 85 PRO A C 1
ATOM 674 O O . PRO A 1 85 ? -12.311 -2.478 1.922 1.00 92.44 85 PRO A O 1
ATOM 677 N N . LEU A 1 86 ? -10.478 -1.757 3.006 1.00 95.38 86 LEU A N 1
ATOM 678 C CA . LEU A 1 86 ? -9.545 -2.551 2.196 1.00 95.38 86 LEU A CA 1
ATOM 679 C C . LEU A 1 86 ? -9.788 -4.067 2.356 1.00 95.38 86 LEU A C 1
ATOM 681 O O . LEU A 1 86 ? -10.124 -4.562 3.434 1.00 95.38 86 LEU A O 1
ATOM 685 N N . SER A 1 87 ? -9.568 -4.824 1.280 1.00 93.75 87 SER A N 1
ATOM 686 C CA . SER A 1 87 ? -9.640 -6.291 1.274 1.00 93.75 87 SER A CA 1
ATOM 687 C C . SER A 1 87 ? -8.249 -6.918 1.188 1.00 93.75 87 SER A C 1
ATOM 689 O O . SER A 1 87 ? -7.427 -6.493 0.374 1.00 93.75 87 SER A O 1
ATOM 691 N N . ILE A 1 88 ? -8.000 -7.973 1.968 1.00 95.56 88 ILE A N 1
ATOM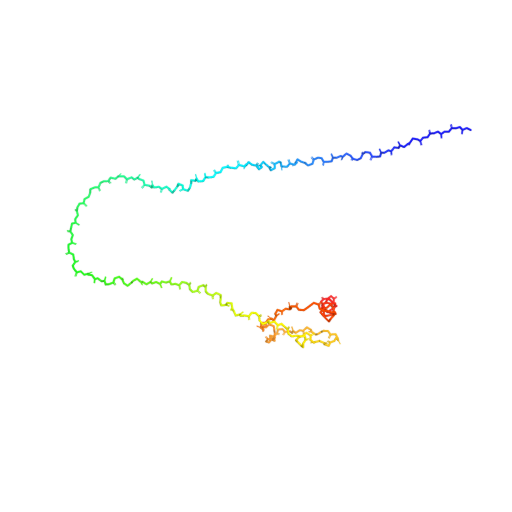 692 C CA . ILE A 1 88 ? -6.757 -8.748 1.876 1.00 95.56 88 ILE A CA 1
ATOM 693 C C . ILE A 1 88 ? -6.820 -9.641 0.635 1.00 95.56 88 ILE A C 1
ATOM 695 O O . ILE A 1 88 ? -7.749 -10.425 0.464 1.00 95.56 88 ILE A O 1
ATOM 699 N N . VAL A 1 89 ? -5.807 -9.532 -0.221 1.00 96.69 89 VAL A N 1
ATOM 700 C CA . VAL A 1 89 ? -5.629 -10.411 -1.379 1.00 96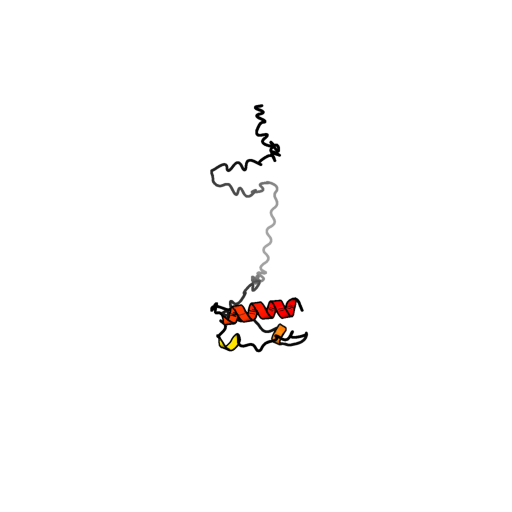.69 89 VAL A CA 1
ATOM 701 C C . VAL A 1 89 ? -4.929 -11.699 -0.932 1.00 96.69 89 VAL A C 1
ATOM 703 O O . VAL A 1 89 ? -3.838 -11.649 -0.361 1.00 96.69 89 VAL A O 1
ATOM 706 N N . GLU A 1 90 ? -5.546 -12.854 -1.188 1.00 97.62 90 GLU A N 1
ATOM 707 C CA . GLU A 1 90 ? -5.050 -14.169 -0.757 1.00 97.62 90 GLU A CA 1
ATOM 708 C C . GLU A 1 90 ? -4.144 -14.849 -1.805 1.00 97.62 90 GLU A C 1
ATOM 710 O O . GLU A 1 90 ? -4.251 -14.639 -3.013 1.00 97.62 90 GLU A O 1
ATOM 715 N N . TYR A 1 91 ? -3.231 -15.714 -1.352 1.00 97.44 91 TYR A N 1
ATOM 716 C CA . TYR A 1 91 ? -2.439 -16.560 -2.254 1.00 97.44 91 TYR A CA 1
ATOM 717 C C . TYR A 1 91 ? -3.353 -17.563 -2.985 1.00 97.44 91 TYR A C 1
ATOM 719 O O . TYR A 1 91 ? -4.209 -18.157 -2.329 1.00 97.44 91 TYR A O 1
ATOM 727 N N . PRO A 1 92 ? -3.159 -17.850 -4.292 1.00 97.44 92 PRO A N 1
ATOM 728 C CA . PRO A 1 92 ? -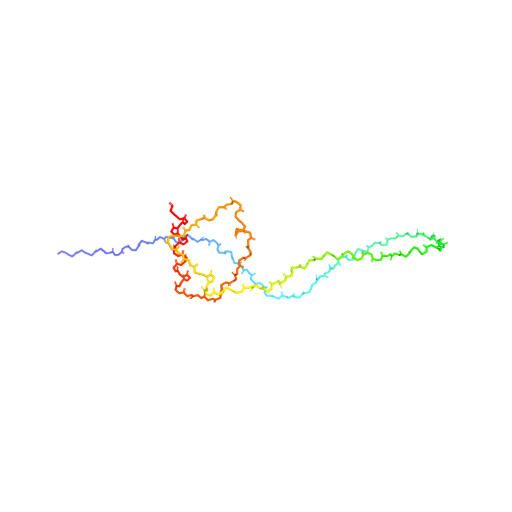2.017 -17.532 -5.160 1.00 97.44 92 PRO A CA 1
ATOM 729 C C . PRO A 1 92 ? -2.232 -16.364 -6.135 1.00 97.44 92 PRO A C 1
ATOM 731 O O . PRO A 1 92 ? -1.768 -16.449 -7.275 1.00 97.44 92 PRO A O 1
ATOM 734 N N . ASP A 1 93 ? -2.919 -15.294 -5.730 1.00 97.94 93 ASP A N 1
ATOM 735 C CA . ASP A 1 93 ? -3.235 -14.190 -6.645 1.00 97.94 93 ASP A CA 1
ATOM 736 C C . ASP A 1 93 ? -1.968 -13.615 -7.334 1.00 97.94 93 ASP A C 1
ATOM 738 O O . ASP A 1 93 ? -0.975 -13.304 -6.656 1.00 97.94 93 ASP A O 1
ATOM 742 N N . PRO A 1 94 ? -1.953 -13.477 -8.679 1.00 97.56 94 PRO A N 1
ATOM 743 C CA . PRO A 1 94 ? -0.834 -12.889 -9.416 1.00 97.56 94 PRO A CA 1
ATOM 744 C C . PRO A 1 94 ? -0.483 -11.462 -8.979 1.00 97.56 94 PRO A C 1
ATOM 746 O O . PRO A 1 94 ? 0.675 -11.061 -9.136 1.00 97.56 94 PRO A O 1
ATOM 749 N N . LEU A 1 95 ? -1.422 -10.709 -8.401 1.00 94.56 95 LEU A N 1
ATOM 750 C CA . LEU A 1 95 ? -1.183 -9.362 -7.883 1.00 94.56 95 LEU A CA 1
ATOM 751 C C . LEU A 1 95 ? -0.113 -9.359 -6.779 1.00 94.56 95 LEU A C 1
ATOM 753 O O . LEU A 1 95 ? 0.708 -8.448 -6.721 1.00 94.56 95 LEU A O 1
ATOM 757 N N . LEU A 1 96 ? -0.010 -10.443 -6.001 1.00 96.88 96 LEU A N 1
ATOM 758 C CA . LEU A 1 96 ? 1.034 -10.632 -4.984 1.00 96.88 96 LEU A CA 1
ATOM 759 C C . LEU A 1 96 ? 2.432 -10.899 -5.578 1.00 96.88 96 LEU A C 1
ATOM 761 O O . LEU A 1 96 ? 3.429 -10.929 -4.852 1.00 96.88 96 LEU A O 1
ATOM 765 N N . ARG A 1 97 ? 2.523 -11.154 -6.889 1.00 97.12 97 ARG A N 1
ATOM 766 C CA . ARG A 1 97 ? 3.780 -11.375 -7.629 1.00 97.12 97 ARG A CA 1
ATOM 767 C C . ARG A 1 97 ? 4.108 -10.247 -8.603 1.00 97.12 97 ARG A C 1
ATOM 769 O O . ARG A 1 97 ? 5.215 -10.236 -9.147 1.00 97.12 97 ARG A O 1
ATOM 776 N N . ALA A 1 98 ? 3.178 -9.323 -8.827 1.00 95.00 98 ALA A N 1
ATOM 777 C CA . ALA A 1 98 ? 3.410 -8.142 -9.639 1.00 95.00 98 ALA A CA 1
ATOM 778 C C . ALA A 1 98 ? 4.484 -7.243 -8.996 1.00 95.00 98 ALA A C 1
ATOM 780 O O . ALA A 1 98 ? 4.662 -7.218 -7.778 1.00 95.00 98 ALA A O 1
ATOM 781 N N . LYS A 1 99 ? 5.250 -6.518 -9.821 1.00 93.94 99 LYS A N 1
ATOM 782 C CA . LYS A 1 99 ? 6.243 -5.552 -9.333 1.00 93.94 99 LYS A CA 1
ATOM 783 C C . LYS A 1 99 ? 5.520 -4.273 -8.904 1.00 93.94 99 LYS A C 1
ATOM 785 O O . LYS A 1 99 ? 4.806 -3.687 -9.710 1.00 93.94 99 LYS A O 1
ATOM 790 N N . ASN A 1 100 ? 5.777 -3.811 -7.684 1.00 94.12 100 ASN A N 1
ATOM 791 C CA . ASN A 1 100 ? 5.220 -2.553 -7.190 1.00 94.12 100 ASN A CA 1
ATOM 792 C C . ASN A 1 100 ? 5.900 -1.343 -7.846 1.00 94.12 100 ASN A C 1
ATOM 794 O O . ASN A 1 100 ? 7.118 -1.342 -8.065 1.00 94.12 100 ASN A O 1
ATOM 798 N N . LYS A 1 101 ? 5.105 -0.304 -8.112 1.00 94.81 101 LYS A N 1
ATOM 799 C CA . LYS A 1 101 ? 5.586 1.008 -8.556 1.00 94.81 101 LYS A CA 1
ATOM 800 C C . LYS A 1 101 ? 6.150 1.805 -7.378 1.00 94.81 101 LYS A C 1
ATOM 802 O O . LYS A 1 101 ? 5.778 1.573 -6.226 1.00 94.81 101 LYS A O 1
ATOM 807 N N . ARG A 1 102 ? 7.061 2.740 -7.654 1.00 94.44 102 ARG A N 1
ATOM 808 C CA . ARG A 1 102 ? 7.572 3.677 -6.641 1.00 94.44 102 ARG A CA 1
ATOM 809 C C . ARG A 1 102 ? 6.570 4.804 -6.424 1.00 94.44 102 ARG A C 1
ATOM 811 O O . ARG A 1 102 ? 6.068 5.354 -7.392 1.00 94.44 102 ARG A O 1
ATOM 818 N N . ILE A 1 103 ? 6.340 5.177 -5.173 1.00 94.62 103 ILE A N 1
ATOM 819 C CA . ILE A 1 103 ? 5.536 6.350 -4.823 1.00 94.62 103 ILE A CA 1
ATOM 820 C C . ILE A 1 103 ? 6.467 7.565 -4.753 1.00 94.62 103 ILE A C 1
ATOM 822 O O . ILE A 1 103 ? 7.497 7.505 -4.077 1.00 94.62 103 ILE A O 1
ATOM 826 N N . ASP A 1 104 ? 6.126 8.638 -5.460 1.00 94.56 104 ASP A N 1
ATOM 827 C CA . ASP A 1 104 ? 6.853 9.913 -5.471 1.00 94.56 104 ASP A CA 1
ATOM 828 C C . ASP A 1 104 ? 6.046 11.069 -4.852 1.00 94.56 104 ASP A C 1
ATOM 830 O O . ASP A 1 104 ? 6.648 11.975 -4.268 1.00 94.56 104 ASP A O 1
ATOM 834 N N . SER A 1 105 ? 4.711 11.023 -4.923 1.00 93.19 105 SER A N 1
ATOM 835 C CA . SER A 1 105 ? 3.814 11.991 -4.288 1.00 93.19 105 SER A CA 1
ATOM 836 C C . SER A 1 105 ? 3.378 11.552 -2.885 1.00 93.19 105 SER A C 1
ATOM 838 O O . SER A 1 105 ? 3.074 10.387 -2.623 1.00 93.19 105 SER A O 1
ATOM 840 N N . PHE A 1 106 ? 3.353 12.505 -1.952 1.00 95.19 106 PHE A N 1
ATOM 841 C CA . PHE A 1 106 ? 3.001 12.283 -0.547 1.00 95.19 106 PHE A CA 1
ATOM 842 C C . PHE A 1 106 ? 1.793 13.144 -0.183 1.00 95.19 106 PHE A C 1
ATOM 844 O O . PHE A 1 106 ? 1.917 14.171 0.483 1.00 95.19 106 PHE A O 1
ATOM 851 N N . ASP A 1 107 ? 0.628 12.714 -0.659 1.00 94.50 107 ASP A N 1
ATOM 852 C CA . ASP A 1 107 ? -0.622 13.467 -0.560 1.00 94.50 107 ASP A CA 1
ATOM 853 C C . ASP A 1 107 ? -1.523 12.935 0.570 1.00 94.50 107 ASP A C 1
ATOM 855 O O . ASP A 1 107 ? -1.315 11.847 1.112 1.00 94.50 107 ASP A O 1
ATOM 859 N N . GLU A 1 108 ? -2.598 13.659 0.894 1.00 95.50 108 GLU A N 1
ATOM 860 C CA . GLU A 1 108 ? -3.580 13.225 1.906 1.00 95.50 108 GLU A CA 1
ATOM 861 C C . GLU A 1 108 ? -4.259 11.889 1.553 1.00 95.50 108 GLU A C 1
ATOM 863 O O . GLU A 1 108 ? -4.688 11.155 2.442 1.00 95.50 108 GLU A O 1
ATOM 868 N N . ASN A 1 109 ? -4.333 11.538 0.263 1.00 94.50 109 ASN A N 1
ATOM 869 C CA . ASN A 1 109 ? -4.836 10.231 -0.164 1.00 94.50 109 ASN A CA 1
ATOM 870 C C . ASN A 1 109 ? -3.942 9.085 0.337 1.00 94.50 109 ASN A C 1
ATOM 872 O O . ASN A 1 109 ? -4.444 8.078 0.830 1.00 94.50 109 ASN A O 1
ATOM 876 N N . LEU A 1 110 ? -2.618 9.265 0.277 1.00 95.25 110 LEU A N 1
ATOM 877 C CA . LEU A 1 110 ? -1.659 8.279 0.772 1.00 95.25 110 LEU A CA 1
ATOM 878 C C . LEU A 1 110 ? -1.761 8.125 2.293 1.00 95.25 110 LEU A C 1
ATOM 880 O O . LEU A 1 110 ? -1.661 7.015 2.806 1.00 95.25 110 LEU A O 1
ATOM 884 N N . LYS A 1 111 ? -2.007 9.225 3.011 1.00 96.38 111 LYS A N 1
ATOM 885 C CA . LYS A 1 111 ? -2.242 9.185 4.457 1.00 96.38 111 LYS A CA 1
ATOM 886 C C . LYS A 1 111 ? -3.465 8.330 4.805 1.00 96.38 111 LYS A C 1
ATOM 888 O O . LYS A 1 111 ? -3.351 7.432 5.630 1.00 96.38 111 LYS A O 1
ATOM 893 N N . ARG A 1 112 ? -4.593 8.545 4.116 1.00 96.12 112 ARG A N 1
ATOM 894 C CA . ARG A 1 112 ? -5.815 7.741 4.305 1.00 96.12 112 ARG A CA 1
ATOM 895 C C . ARG A 1 112 ? -5.597 6.266 3.977 1.00 96.12 112 ARG A C 1
ATOM 897 O O . ARG A 1 112 ? -6.085 5.413 4.704 1.00 96.12 112 ARG A O 1
ATOM 904 N N . LEU A 1 113 ? -4.846 5.970 2.913 1.00 96.31 113 LEU A N 1
ATOM 905 C CA . LEU A 1 113 ? -4.499 4.594 2.555 1.00 96.31 113 LEU A CA 1
ATOM 906 C C . LEU A 1 113 ? -3.751 3.896 3.698 1.00 96.31 113 LEU A C 1
ATOM 908 O O . LEU A 1 113 ? -4.069 2.762 4.037 1.00 96.31 113 LEU A O 1
ATOM 912 N N . VAL A 1 114 ? -2.764 4.569 4.293 1.00 96.62 114 VAL A N 1
ATOM 913 C CA . VAL A 1 114 ? -1.966 4.014 5.395 1.00 96.62 114 VAL A CA 1
ATOM 914 C C . VAL A 1 114 ? -2.823 3.751 6.633 1.00 96.62 114 VAL A C 1
ATOM 916 O O . VAL A 1 114 ? -2.670 2.695 7.246 1.00 96.62 114 VAL A O 1
ATOM 919 N N . ASP A 1 115 ? -3.728 4.668 6.978 1.00 96.62 115 ASP A N 1
ATOM 920 C CA . ASP A 1 115 ? -4.641 4.496 8.113 1.00 96.62 115 ASP A CA 1
ATOM 921 C C . ASP A 1 115 ? -5.526 3.246 7.919 1.00 96.62 115 ASP A C 1
ATOM 923 O O . ASP A 1 115 ? -5.549 2.361 8.774 1.00 96.62 115 ASP A O 1
ATOM 927 N N . GLU A 1 116 ? -6.134 3.088 6.739 1.00 97.00 116 GLU A N 1
ATOM 928 C CA . GLU A 1 116 ? -6.952 1.911 6.401 1.00 97.00 116 GLU A CA 1
ATOM 929 C C . GLU A 1 116 ? -6.135 0.607 6.357 1.00 97.00 116 GLU A C 1
ATOM 931 O O . GLU A 1 116 ? -6.618 -0.460 6.747 1.00 97.00 116 GLU A O 1
ATOM 936 N N . MET A 1 117 ? -4.875 0.661 5.905 1.00 96.88 117 MET A N 1
ATOM 937 C CA . MET A 1 117 ? -3.979 -0.500 5.941 1.00 96.88 117 MET A CA 1
ATOM 938 C C . MET A 1 117 ? -3.725 -0.966 7.378 1.00 96.88 117 MET A C 1
ATOM 940 O O . MET A 1 117 ? -3.668 -2.174 7.617 1.00 96.88 117 MET A O 1
ATOM 944 N N . PHE A 1 118 ? -3.583 -0.039 8.331 1.00 97.38 118 PHE A N 1
ATOM 945 C CA . PHE A 1 118 ? -3.458 -0.388 9.746 1.00 97.38 118 PHE A CA 1
ATOM 946 C C . PHE A 1 118 ? -4.754 -0.958 10.309 1.00 97.38 118 PHE A C 1
ATOM 948 O O . PHE A 1 118 ? -4.696 -1.964 11.019 1.00 97.38 118 PHE A O 1
ATOM 955 N N . ASP A 1 119 ? -5.897 -0.370 9.965 1.00 96.38 119 ASP A N 1
ATOM 956 C CA . ASP A 1 119 ? -7.198 -0.864 10.412 1.00 96.38 119 ASP A CA 1
ATOM 957 C C . ASP A 1 119 ? -7.423 -2.309 9.966 1.00 96.38 119 ASP A C 1
ATOM 959 O O . ASP A 1 119 ? -7.786 -3.153 10.780 1.00 96.38 119 ASP A O 1
ATOM 963 N N . VAL A 1 120 ? -7.126 -2.642 8.707 1.00 96.31 120 VAL A N 1
ATOM 964 C CA . VAL A 1 120 ? -7.240 -4.025 8.213 1.00 96.31 120 VAL A CA 1
ATOM 965 C C . VAL A 1 120 ? -6.191 -4.954 8.819 1.00 96.31 120 VAL A C 1
ATOM 967 O O . VAL A 1 120 ? -6.490 -6.117 9.072 1.00 96.31 120 VAL A O 1
ATOM 970 N N . MET A 1 121 ? -4.976 -4.469 9.079 1.00 96.69 121 MET A N 1
ATOM 971 C CA . MET A 1 121 ? -3.915 -5.281 9.685 1.00 96.69 121 MET A CA 1
ATOM 972 C C . MET A 1 121 ? -4.211 -5.658 11.147 1.00 96.69 121 MET A C 1
ATOM 974 O O . MET A 1 121 ? -3.775 -6.720 11.592 1.00 96.69 121 MET A O 1
ATOM 978 N N . TYR A 1 122 ? -4.904 -4.798 11.900 1.00 96.94 122 TYR A N 1
ATOM 979 C CA . TYR A 1 122 ? -5.192 -4.997 13.328 1.00 96.94 122 TYR A CA 1
ATOM 980 C C . TYR A 1 122 ? -6.625 -5.453 13.641 1.00 96.94 122 TYR A C 1
ATOM 982 O O . TYR A 1 122 ? -6.953 -5.631 14.817 1.00 96.94 122 TYR A O 1
ATOM 990 N N . LYS A 1 123 ? -7.468 -5.624 12.624 1.00 88.44 123 LYS A N 1
ATOM 991 C CA . LYS A 1 123 ? -8.835 -6.137 12.757 1.00 88.44 123 LYS A CA 1
ATOM 992 C C . LYS A 1 123 ? -8.867 -7.655 12.910 1.00 88.44 123 LYS A C 1
ATOM 994 O O . LYS A 1 123 ? -9.711 -8.118 13.709 1.00 88.44 123 LYS A O 1
#

Radius of gyration: 36.62 Å; Cα contacts (8 Å, |Δi|>4): 29; chains: 1; bounding box: 81×60×100 Å

Organism: NCBI:txid185542

Mean predicted aligned error: 20.99 Å